Protein AF-A0A0Q9Y777-F1 (afdb_monomer_lite)

Sequence (145 aa):
MPKYWSYVAPTGMARLAVSLIPSEFLPVAEDGTYSGENLQMVKAISAWKGNNRNIVNEANEINNDLEKTTDMVIPSELPVLIFTTKEKNVNKDGKSNITFYQTQLDRISSHKLITLEGHHYLHWTRYKEMSEYVTEFIENYLKDL

pLDDT: mean 89.92, std 5.71, range [65.19, 98.19]

InterPro domains:
  IPR029058 Alpha/Beta hydrolase fold [G3DSA:3.40.50.1820] (13-141)

Secondary structure (DSSP, 8-state):
--GGGGGHHHHTHHHHHHHH-GGGTS----TTSS-HHHHHHHHHHHHHHTT-HHHHHHHHHHHHHHHHHTT----TTS-EEEEEE------TTS--HHHHHHHHHTT-SSEEEEEESS-S-HHHHSHHHHHHHHHHHHHHHHH--

Radius of gyration: 19.45 Å; chains: 1; bounding box: 41×38×49 Å

Organism: NCBI:txid217031

Foldseek 3Di:
DDQCLQVCQVVQVQLVCCVVCVVVQADDADPPPDDPVRSVVSSVCSSRVPSHNVVVVVVVCVVVVCVVCVPPADDQADAEEAEDEPDPDADPVRDDPVNVVCVRCVSHPHYDYHYDHDDRPCCRYCVVVVVVVVVVSVVVVVVVD

Structure (mmCIF, N/CA/C/O backbone):
data_AF-A0A0Q9Y777-F1
#
_entry.id   AF-A0A0Q9Y777-F1
#
loop_
_atom_site.group_PDB
_atom_site.id
_atom_site.type_symbol
_atom_site.label_atom_id
_atom_site.label_alt_id
_atom_site.label_comp_id
_atom_site.label_asym_id
_atom_site.label_entity_id
_atom_site.label_seq_id
_atom_site.pdbx_PDB_ins_code
_atom_site.Cartn_x
_atom_site.Cartn_y
_atom_site.Cartn_z
_atom_site.occupancy
_atom_site.B_iso_or_equiv
_atom_site.auth_seq_id
_atom_site.auth_comp_id
_atom_site.auth_asym_id
_atom_site.auth_atom_id
_atom_site.pdbx_PDB_model_num
ATOM 1 N N . MET A 1 1 ? 4.945 -15.435 -9.878 1.00 80.31 1 MET A N 1
ATOM 2 C CA . MET A 1 1 ? 5.802 -14.842 -10.936 1.00 80.31 1 MET A CA 1
ATOM 3 C C . MET A 1 1 ? 6.655 -15.920 -11.621 1.00 80.31 1 MET A C 1
ATOM 5 O O . MET A 1 1 ? 7.360 -16.645 -10.935 1.00 80.31 1 MET A O 1
ATOM 9 N N . PRO A 1 2 ? 6.653 -16.074 -12.957 1.00 86.12 2 PRO A N 1
ATOM 10 C CA . PRO A 1 2 ? 7.426 -17.147 -13.595 1.00 86.12 2 PRO A CA 1
ATOM 11 C C . PRO A 1 2 ? 8.920 -17.155 -13.215 1.00 86.12 2 PRO A C 1
ATOM 13 O O . PRO A 1 2 ? 9.586 -16.126 -13.294 1.00 86.12 2 PRO A O 1
ATOM 16 N N . LYS A 1 3 ? 9.475 -18.318 -12.835 1.00 83.81 3 LYS A N 1
ATOM 17 C CA . LYS A 1 3 ? 10.868 -18.435 -12.343 1.00 83.81 3 LYS A CA 1
ATOM 18 C C . LYS A 1 3 ? 11.912 -17.895 -13.327 1.00 83.81 3 LYS A C 1
ATOM 20 O O . LYS A 1 3 ? 12.956 -17.399 -12.900 1.00 83.81 3 LYS A O 1
ATOM 25 N N . TYR A 1 4 ? 11.627 -17.950 -14.631 1.00 83.31 4 TYR A N 1
ATOM 26 C CA . TYR A 1 4 ? 12.537 -17.460 -15.664 1.00 83.31 4 TYR A CA 1
ATOM 27 C C . TYR A 1 4 ? 12.787 -15.944 -15.594 1.00 83.31 4 TYR A C 1
ATOM 29 O O . TYR A 1 4 ? 13.818 -15.485 -16.082 1.00 83.31 4 TYR A O 1
ATOM 37 N N . TRP A 1 5 ? 11.911 -15.166 -14.939 1.00 84.06 5 TRP A N 1
ATOM 38 C CA . TRP A 1 5 ? 12.134 -13.733 -14.713 1.00 84.06 5 TRP A CA 1
ATOM 39 C C . TRP A 1 5 ? 13.418 -13.451 -13.931 1.00 84.06 5 TRP A C 1
ATOM 41 O O . TRP A 1 5 ? 14.046 -12.420 -14.149 1.00 84.06 5 TRP A O 1
ATOM 51 N N . SER A 1 6 ? 13.877 -14.397 -13.105 1.00 83.62 6 SER A N 1
ATOM 52 C CA . SER A 1 6 ? 15.133 -14.261 -12.355 1.00 83.62 6 SER A CA 1
ATOM 53 C C . SER A 1 6 ? 16.373 -14.164 -13.253 1.00 83.62 6 SER A C 1
ATOM 55 O O . SER A 1 6 ? 17.395 -13.615 -12.837 1.00 83.62 6 SER A O 1
ATOM 57 N N . TYR A 1 7 ? 16.280 -14.645 -14.498 1.00 82.75 7 TYR A N 1
ATOM 58 C CA . TYR A 1 7 ? 17.340 -14.544 -15.500 1.00 82.75 7 TYR A CA 1
ATOM 59 C C . TYR A 1 7 ? 17.261 -13.251 -16.321 1.00 82.75 7 TYR A C 1
ATOM 61 O O . TYR A 1 7 ? 18.212 -12.912 -17.019 1.00 82.75 7 TYR A O 1
ATOM 69 N N . VAL A 1 8 ? 16.179 -12.474 -16.215 1.00 80.94 8 VAL A N 1
ATOM 70 C CA . VAL A 1 8 ? 16.019 -11.213 -16.958 1.00 80.94 8 VAL A CA 1
ATOM 71 C C . VAL A 1 8 ? 16.946 -10.127 -16.408 1.00 80.94 8 VAL A C 1
ATOM 73 O O . VAL A 1 8 ? 17.564 -9.399 -17.186 1.00 80.94 8 VAL A O 1
ATOM 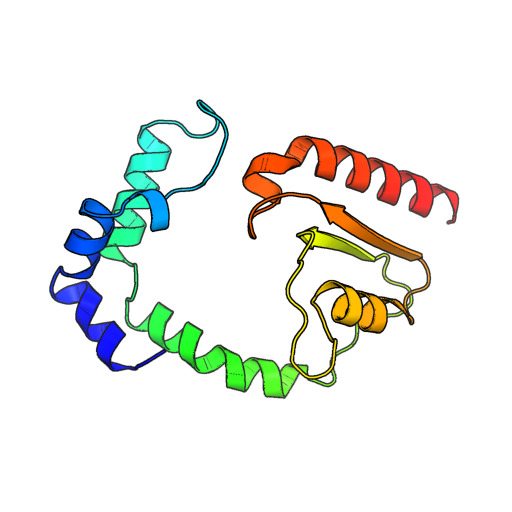76 N N . ALA A 1 9 ? 17.124 -10.053 -15.087 1.00 76.94 9 ALA A N 1
ATOM 77 C CA . ALA A 1 9 ? 18.025 -9.089 -14.453 1.00 76.94 9 ALA A CA 1
ATOM 78 C C . ALA A 1 9 ? 19.492 -9.171 -14.954 1.00 76.94 9 ALA A C 1
ATOM 80 O O . ALA A 1 9 ? 20.018 -8.147 -15.407 1.00 76.94 9 ALA A O 1
ATOM 81 N N . PRO A 1 10 ? 20.172 -10.343 -14.960 1.00 80.44 10 PRO A N 1
ATOM 82 C CA . PRO A 1 10 ? 21.561 -10.433 -15.421 1.00 80.44 10 PRO A CA 1
ATOM 83 C C . PRO A 1 10 ? 21.746 -10.150 -16.922 1.00 80.44 10 PRO A C 1
ATOM 85 O O . PRO A 1 10 ? 22.796 -9.640 -17.305 1.00 80.44 10 PRO A O 1
ATOM 88 N N . THR A 1 11 ? 20.737 -10.393 -17.768 1.00 85.81 11 THR A N 1
ATOM 89 C CA . THR A 1 11 ? 20.823 -10.121 -19.223 1.00 85.81 11 THR A CA 1
ATOM 90 C C . THR A 1 11 ? 20.818 -8.631 -19.577 1.00 85.81 11 THR A C 1
ATOM 92 O O . THR A 1 11 ? 21.139 -8.260 -20.701 1.00 85.81 11 THR A O 1
ATOM 95 N N . GLY A 1 12 ? 20.451 -7.754 -18.635 1.00 83.62 12 GLY A N 1
ATOM 96 C CA . GLY A 1 12 ? 20.317 -6.316 -18.880 1.00 83.62 12 GLY A CA 1
ATOM 97 C C . GLY A 1 12 ? 18.985 -5.887 -19.492 1.00 83.62 12 GLY A C 1
ATOM 98 O O . GLY A 1 12 ? 18.734 -4.688 -19.577 1.00 83.62 12 GLY A O 1
ATOM 99 N N . MET A 1 13 ? 18.091 -6.824 -19.814 1.00 85.88 13 MET A N 1
ATOM 100 C CA . MET A 1 13 ? 16.723 -6.519 -20.248 1.00 85.88 13 MET A CA 1
ATOM 101 C C . MET A 1 13 ? 15.944 -5.715 -19.196 1.00 85.88 13 MET A C 1
ATOM 103 O O . MET A 1 13 ? 15.192 -4.811 -19.549 1.00 85.88 13 MET A O 1
ATOM 107 N N . ALA A 1 14 ? 16.183 -5.966 -17.902 1.00 82.88 14 ALA A N 1
ATOM 108 C CA . ALA A 1 14 ? 15.621 -5.148 -16.824 1.00 82.88 14 ALA A CA 1
ATOM 109 C C . ALA A 1 14 ? 16.083 -3.678 -16.905 1.00 82.88 14 ALA A C 1
ATOM 111 O O . ALA A 1 14 ? 15.276 -2.763 -16.753 1.00 82.88 14 ALA A O 1
ATOM 112 N N . ARG A 1 15 ? 17.361 -3.436 -17.235 1.00 88.38 15 ARG A N 1
ATOM 113 C CA . ARG A 1 15 ? 17.899 -2.077 -17.431 1.00 88.38 15 ARG A CA 1
ATOM 114 C C . ARG A 1 15 ? 17.280 -1.389 -18.644 1.00 88.38 15 ARG A C 1
ATOM 116 O O . ARG A 1 15 ? 16.996 -0.192 -18.588 1.00 88.38 15 ARG A O 1
ATOM 123 N N . LEU A 1 16 ? 17.059 -2.142 -19.724 1.00 89.88 16 LEU A N 1
ATOM 124 C CA . LEU A 1 16 ? 16.396 -1.635 -20.923 1.00 89.88 16 LEU A CA 1
ATOM 125 C C . LEU A 1 16 ? 14.951 -1.226 -20.613 1.00 89.88 16 LEU A C 1
ATOM 127 O O . LEU A 1 16 ? 14.565 -0.108 -20.939 1.00 89.88 16 LEU A O 1
ATOM 131 N N . ALA A 1 17 ? 14.189 -2.075 -19.915 1.00 88.88 17 ALA A N 1
ATOM 132 C CA . ALA A 1 17 ? 12.818 -1.765 -19.512 1.00 88.88 17 ALA A CA 1
ATOM 133 C C . ALA A 1 17 ? 12.750 -0.472 -18.684 1.00 88.88 17 ALA A C 1
ATOM 135 O O . ALA A 1 17 ? 12.050 0.460 -19.061 1.00 88.88 17 ALA A O 1
ATOM 136 N N . VAL A 1 18 ? 13.562 -0.352 -17.629 1.00 89.94 18 VAL A N 1
ATOM 137 C CA . VAL A 1 18 ? 13.611 0.856 -16.783 1.00 89.94 18 VAL A CA 1
ATOM 138 C C . VAL A 1 18 ? 14.016 2.117 -17.563 1.00 89.94 18 VAL A C 1
ATOM 140 O O . VAL A 1 18 ? 13.644 3.232 -17.196 1.00 89.94 18 VAL A O 1
ATOM 143 N N . SER A 1 19 ? 14.775 1.971 -18.650 1.00 87.75 19 SER A N 1
ATOM 144 C CA . SER A 1 19 ? 15.149 3.101 -19.507 1.00 87.75 19 SER A CA 1
ATOM 145 C C . SER A 1 19 ? 14.027 3.527 -20.453 1.00 87.75 19 SER A C 1
ATOM 147 O O . SER A 1 19 ? 13.893 4.722 -20.703 1.00 87.75 19 SER A O 1
ATOM 149 N N . LEU A 1 20 ? 13.237 2.575 -20.960 1.00 92.06 20 LEU A N 1
ATOM 150 C CA . LEU A 1 20 ? 12.150 2.823 -21.914 1.00 92.06 20 LEU A CA 1
ATOM 151 C C . LEU A 1 20 ? 10.860 3.296 -21.235 1.00 92.06 20 LEU A C 1
ATOM 153 O O . LEU A 1 20 ? 10.155 4.131 -21.790 1.00 92.06 20 LEU A O 1
ATOM 157 N N . ILE A 1 21 ? 10.562 2.772 -20.045 1.00 91.50 21 ILE A N 1
ATOM 158 C CA . ILE A 1 21 ? 9.326 3.047 -19.298 1.00 91.50 21 ILE A CA 1
ATOM 159 C C . ILE A 1 21 ? 9.633 3.460 -17.846 1.00 91.50 21 ILE A C 1
ATOM 161 O O . ILE A 1 21 ? 9.184 2.810 -16.905 1.00 91.50 21 ILE A O 1
ATOM 165 N N . PRO A 1 22 ? 10.421 4.531 -17.619 1.00 86.19 22 PRO A N 1
ATOM 166 C CA . PRO A 1 22 ? 10.849 4.923 -16.275 1.00 86.19 22 PRO A CA 1
ATOM 167 C C . PRO A 1 22 ? 9.680 5.274 -15.343 1.00 86.19 22 PRO A C 1
ATOM 169 O O . PRO A 1 22 ? 9.797 5.073 -14.138 1.00 86.19 22 PRO A O 1
ATOM 172 N N . SER A 1 23 ? 8.551 5.746 -15.879 1.00 86.38 23 SER A N 1
ATOM 173 C CA . SER A 1 23 ? 7.344 6.071 -15.105 1.00 86.38 23 SER A CA 1
ATOM 174 C C . SER A 1 23 ? 6.750 4.874 -14.359 1.00 86.38 23 SER A C 1
ATOM 176 O O . SER A 1 23 ? 6.131 5.073 -13.325 1.00 86.38 23 SER A O 1
ATOM 178 N N . GLU A 1 24 ? 6.975 3.645 -14.835 1.00 86.50 24 GLU A N 1
ATOM 179 C CA . GLU A 1 24 ? 6.492 2.417 -14.179 1.00 86.50 24 GLU A CA 1
ATOM 180 C C . GLU A 1 24 ? 7.335 2.019 -12.955 1.00 86.50 24 GLU A C 1
ATOM 182 O O . GLU A 1 24 ? 6.954 1.139 -12.187 1.00 86.50 24 GLU A O 1
ATOM 187 N N . PHE A 1 25 ? 8.505 2.638 -12.777 1.00 87.06 25 PHE A N 1
ATOM 188 C CA . PHE A 1 25 ? 9.457 2.305 -11.711 1.00 87.06 25 PHE A CA 1
ATOM 189 C C . PHE A 1 25 ? 9.733 3.464 -10.757 1.00 87.06 25 PHE A C 1
ATOM 191 O O . PHE A 1 25 ? 10.293 3.248 -9.682 1.00 87.06 25 PHE A O 1
ATOM 198 N N . LEU A 1 26 ? 9.418 4.691 -11.169 1.00 89.75 26 LEU A N 1
ATOM 199 C CA . LEU A 1 26 ? 9.634 5.894 -10.380 1.00 89.75 26 LEU A CA 1
ATOM 200 C C . LEU A 1 26 ? 8.393 6.225 -9.544 1.00 89.75 26 LEU A C 1
ATOM 202 O O . LEU A 1 26 ? 7.273 5.914 -9.951 1.00 89.75 26 LEU A O 1
ATOM 206 N N . PRO A 1 27 ? 8.573 6.869 -8.379 1.00 87.50 27 PRO A N 1
ATOM 207 C CA . PRO A 1 27 ? 7.447 7.288 -7.566 1.00 87.50 27 PRO A CA 1
ATOM 208 C C . PRO A 1 27 ? 6.593 8.337 -8.288 1.00 87.50 27 PRO A C 1
ATOM 210 O O . PRO A 1 27 ? 7.113 9.256 -8.919 1.00 87.50 27 PRO A O 1
ATOM 213 N N . VAL A 1 28 ? 5.273 8.215 -8.153 1.00 85.81 28 VAL A N 1
ATOM 214 C CA . VAL A 1 28 ? 4.288 9.196 -8.629 1.00 85.81 28 VAL A CA 1
ATOM 215 C C . VAL A 1 28 ? 4.030 10.194 -7.506 1.00 85.81 28 VAL A C 1
ATOM 217 O O . VAL A 1 28 ? 3.243 9.914 -6.606 1.00 85.81 28 VAL A O 1
ATOM 220 N N . ALA A 1 29 ? 4.700 11.342 -7.545 1.00 83.38 29 ALA A N 1
ATOM 221 C CA . ALA A 1 29 ? 4.580 12.390 -6.534 1.00 83.38 29 ALA A CA 1
ATOM 222 C C . ALA A 1 29 ? 4.595 13.786 -7.172 1.00 83.38 29 ALA A C 1
ATOM 224 O O . ALA A 1 29 ? 4.945 13.930 -8.343 1.00 83.38 29 ALA A O 1
ATOM 225 N N . GLU A 1 30 ? 4.210 14.803 -6.398 1.00 82.31 30 GLU A N 1
ATOM 226 C CA . GLU A 1 30 ? 4.286 16.206 -6.821 1.00 82.31 30 GLU A CA 1
ATOM 227 C C . GLU A 1 30 ? 5.734 16.606 -7.145 1.00 82.31 30 GLU A C 1
ATOM 229 O O . GLU A 1 30 ? 6.686 16.126 -6.512 1.00 82.31 30 GLU A O 1
ATOM 234 N N . ASP A 1 31 ? 5.901 17.519 -8.102 1.00 83.25 31 ASP A N 1
ATOM 235 C CA . ASP A 1 31 ? 7.212 18.044 -8.481 1.00 83.25 31 ASP A CA 1
ATOM 236 C C . ASP A 1 31 ? 7.956 18.612 -7.265 1.00 83.25 31 ASP A C 1
ATOM 238 O O . ASP A 1 31 ? 7.409 19.357 -6.453 1.00 83.25 31 ASP A O 1
ATOM 242 N N . GLY A 1 32 ? 9.231 18.243 -7.134 1.00 85.00 32 GLY A N 1
ATOM 243 C CA . GLY A 1 32 ? 10.073 18.649 -6.007 1.00 85.00 32 GLY A CA 1
ATOM 244 C C . GLY A 1 32 ? 9.952 17.776 -4.752 1.00 85.00 32 GLY A C 1
ATOM 245 O O . GLY A 1 32 ? 10.758 17.953 -3.843 1.00 85.00 32 GLY A O 1
ATOM 246 N N . THR A 1 33 ? 9.038 16.795 -4.706 1.00 86.56 33 THR A N 1
ATOM 247 C CA . THR A 1 33 ? 8.953 15.832 -3.583 1.00 86.56 33 THR A CA 1
ATOM 248 C C . THR A 1 33 ? 10.228 14.993 -3.455 1.00 86.56 33 THR A C 1
ATOM 250 O O . THR A 1 33 ? 10.714 14.737 -2.354 1.00 86.56 33 THR A O 1
ATOM 253 N N . TYR A 1 34 ? 10.798 14.581 -4.589 1.00 88.81 34 TYR A N 1
ATOM 254 C CA . TYR A 1 34 ? 12.061 13.851 -4.656 1.00 88.81 34 TYR A CA 1
ATOM 255 C C . TYR A 1 34 ? 13.113 14.684 -5.385 1.00 88.81 34 TYR A C 1
ATOM 257 O O . TYR A 1 34 ? 12.832 15.287 -6.422 1.00 88.81 34 TYR A O 1
ATOM 265 N N . SER A 1 35 ? 14.346 14.681 -4.874 1.00 92.94 35 SER A N 1
ATOM 266 C CA . SER A 1 35 ? 15.478 15.270 -5.590 1.00 92.94 35 SER A CA 1
ATOM 267 C C . SER A 1 35 ? 15.776 14.485 -6.874 1.00 92.94 35 SER A C 1
ATOM 269 O O . SER A 1 35 ? 15.465 13.295 -6.989 1.00 92.94 35 SER A O 1
ATOM 271 N N . GLY A 1 36 ? 16.447 15.124 -7.837 1.00 92.75 36 GLY A N 1
ATOM 272 C CA . GLY A 1 36 ? 16.922 14.428 -9.038 1.00 92.75 36 GLY A CA 1
ATOM 273 C C . GLY A 1 36 ? 17.852 13.253 -8.710 1.00 92.75 36 GLY A C 1
ATOM 274 O O . GLY A 1 36 ? 17.799 12.221 -9.374 1.00 92.75 36 GLY A O 1
ATOM 275 N N . GLU A 1 37 ? 18.649 13.373 -7.646 1.00 95.00 37 GLU A N 1
ATOM 276 C CA . GLU A 1 37 ? 19.501 12.293 -7.142 1.00 95.00 37 GLU A CA 1
ATOM 277 C C . GLU A 1 37 ? 18.678 11.103 -6.629 1.00 95.00 37 GLU A C 1
ATOM 279 O O . GLU A 1 37 ? 18.958 9.965 -7.006 1.00 95.00 37 GLU A O 1
ATOM 284 N N . ASN A 1 38 ? 17.610 11.350 -5.859 1.00 94.50 38 ASN A N 1
ATOM 285 C CA . ASN A 1 38 ? 16.713 10.297 -5.376 1.00 94.50 38 ASN A CA 1
ATOM 286 C C . ASN A 1 38 ? 16.090 9.527 -6.547 1.00 94.50 38 ASN A C 1
ATOM 288 O O . ASN A 1 38 ? 16.082 8.297 -6.554 1.00 94.50 38 ASN A O 1
ATOM 292 N N . LEU A 1 39 ? 15.606 10.245 -7.563 1.00 93.06 39 LEU A N 1
ATOM 293 C CA . LEU A 1 39 ? 14.993 9.635 -8.743 1.00 93.06 39 LEU A CA 1
ATOM 294 C C . LEU A 1 39 ? 16.001 8.799 -9.544 1.00 93.06 39 LEU A C 1
ATOM 296 O O . LEU A 1 39 ? 15.685 7.684 -9.964 1.00 93.06 39 LEU A O 1
ATOM 300 N N . GLN A 1 40 ? 17.231 9.290 -9.712 1.00 92.88 40 GLN A N 1
ATOM 301 C CA . GLN A 1 40 ? 18.296 8.524 -10.365 1.00 92.88 40 GLN A CA 1
ATOM 302 C C . GLN A 1 40 ? 18.681 7.276 -9.565 1.00 92.88 40 GLN A C 1
ATOM 304 O O . GLN A 1 40 ? 18.892 6.213 -10.152 1.00 92.88 40 GLN A O 1
ATOM 309 N N . MET A 1 41 ? 18.716 7.372 -8.234 1.00 94.75 41 MET A N 1
ATOM 310 C CA . MET A 1 41 ? 18.989 6.236 -7.357 1.00 94.75 41 MET A CA 1
ATOM 311 C C . MET A 1 41 ? 17.910 5.156 -7.485 1.00 94.75 41 MET A C 1
ATOM 313 O O . MET A 1 41 ? 18.237 3.989 -7.708 1.00 94.75 41 MET A O 1
ATOM 317 N N . VAL A 1 42 ? 16.627 5.529 -7.424 1.00 93.00 42 VAL A N 1
ATOM 318 C CA . VAL A 1 42 ? 15.508 4.589 -7.618 1.00 93.00 42 VAL A CA 1
ATOM 319 C C . VAL A 1 42 ? 15.609 3.920 -8.985 1.00 93.00 42 VAL A C 1
ATOM 321 O O . VAL A 1 42 ? 15.530 2.695 -9.081 1.00 93.00 42 VAL A O 1
ATOM 324 N N . LYS A 1 43 ? 15.875 4.696 -10.042 1.00 92.38 43 LYS A N 1
ATOM 325 C CA . LYS A 1 43 ? 16.069 4.160 -11.392 1.00 92.38 43 LYS A CA 1
ATOM 326 C C . LYS A 1 43 ? 17.203 3.132 -11.437 1.00 92.38 43 LYS A C 1
ATOM 328 O O . LYS A 1 43 ? 17.027 2.052 -11.998 1.00 92.38 43 LYS A O 1
ATOM 333 N N . ALA A 1 44 ? 18.351 3.435 -10.833 1.00 91.81 44 ALA A N 1
ATOM 334 C CA . ALA A 1 44 ? 19.502 2.537 -10.803 1.00 91.81 44 ALA A CA 1
ATOM 335 C C . ALA A 1 44 ? 19.212 1.243 -10.024 1.00 91.81 44 ALA A C 1
ATOM 337 O O . ALA A 1 44 ? 19.530 0.151 -10.504 1.00 91.81 44 ALA A O 1
ATOM 338 N N . ILE A 1 45 ? 18.564 1.345 -8.860 1.00 91.94 45 ILE A N 1
ATOM 339 C CA . ILE A 1 45 ? 18.174 0.189 -8.043 1.00 91.94 45 ILE A CA 1
ATOM 340 C C . ILE A 1 45 ? 17.180 -0.687 -8.807 1.00 91.94 45 ILE A C 1
ATOM 342 O O . ILE A 1 45 ? 17.413 -1.890 -8.930 1.00 91.94 45 ILE A O 1
ATOM 346 N N . SER A 1 46 ? 16.128 -0.104 -9.382 1.00 90.44 46 SER A N 1
ATOM 347 C CA . SER A 1 46 ? 15.140 -0.826 -10.188 1.00 90.44 46 SER A CA 1
ATOM 348 C C . SER A 1 46 ? 15.786 -1.516 -11.389 1.00 90.44 46 SER A C 1
ATOM 350 O O . SER A 1 46 ? 15.518 -2.684 -11.655 1.00 90.44 46 SER A O 1
ATOM 352 N N . ALA A 1 47 ? 16.712 -0.843 -12.075 1.00 89.44 47 ALA A N 1
ATOM 353 C CA . ALA A 1 47 ? 17.411 -1.389 -13.235 1.00 89.44 47 ALA A CA 1
ATOM 354 C C . ALA A 1 47 ? 18.366 -2.542 -12.873 1.00 89.44 47 ALA A C 1
ATOM 356 O O . ALA A 1 47 ? 18.526 -3.487 -13.649 1.00 89.44 47 ALA A O 1
ATOM 357 N N . TRP A 1 48 ? 19.021 -2.469 -11.712 1.00 87.88 48 TRP A N 1
ATOM 358 C CA . TRP A 1 48 ? 20.008 -3.462 -11.285 1.00 87.88 48 TRP A CA 1
ATOM 359 C C . TRP A 1 48 ? 19.369 -4.646 -10.563 1.00 87.88 48 TRP A C 1
ATOM 361 O O . TRP A 1 48 ? 19.718 -5.804 -10.801 1.00 87.88 48 TRP A O 1
ATOM 371 N N . LYS A 1 49 ? 18.493 -4.350 -9.605 1.00 87.38 49 LYS A N 1
ATOM 372 C CA . LYS A 1 49 ? 17.954 -5.307 -8.636 1.00 87.38 49 LYS A CA 1
ATOM 373 C C . LYS A 1 49 ? 16.521 -5.712 -8.954 1.00 87.38 49 LYS A C 1
ATOM 375 O O . LYS A 1 49 ? 16.087 -6.733 -8.418 1.00 87.38 49 LYS A O 1
ATOM 380 N N . GLY A 1 50 ? 15.823 -4.984 -9.824 1.00 80.44 50 GLY A N 1
ATOM 381 C CA . GLY A 1 50 ? 14.499 -5.369 -10.298 1.00 80.44 50 GLY A CA 1
ATOM 382 C C . GLY A 1 50 ? 14.536 -6.754 -10.937 1.00 80.44 50 GLY A C 1
ATOM 383 O O . GLY A 1 50 ? 15.387 -7.041 -11.777 1.00 80.44 50 GLY A O 1
ATOM 384 N N . ASN A 1 51 ? 13.624 -7.629 -10.509 1.00 83.50 51 ASN A N 1
ATOM 385 C CA . ASN A 1 51 ? 13.516 -9.020 -10.966 1.00 83.50 51 ASN A CA 1
ATOM 386 C C . ASN A 1 51 ? 14.756 -9.894 -10.705 1.00 83.50 51 ASN A C 1
ATOM 388 O O . ASN A 1 51 ? 14.987 -10.878 -11.408 1.00 83.50 51 ASN A O 1
ATOM 392 N N . ASN A 1 52 ? 15.573 -9.572 -9.697 1.00 88.75 52 ASN A N 1
ATOM 393 C CA . ASN A 1 52 ? 16.611 -10.505 -9.261 1.00 88.75 52 ASN A CA 1
ATOM 394 C C . ASN A 1 52 ? 15.990 -11.786 -8.659 1.00 88.75 52 ASN A C 1
ATOM 396 O O . ASN A 1 52 ? 14.814 -11.815 -8.296 1.00 88.75 52 ASN A O 1
ATOM 400 N N . ARG A 1 53 ? 16.793 -12.849 -8.515 1.00 90.50 53 ARG A N 1
ATOM 401 C CA . ARG A 1 53 ? 16.316 -14.152 -8.021 1.00 90.50 53 ARG A CA 1
ATOM 402 C C . ARG A 1 53 ? 15.592 -14.077 -6.674 1.00 90.50 53 ARG A C 1
ATOM 404 O O . ARG A 1 53 ? 14.602 -14.774 -6.506 1.00 90.50 53 ARG A O 1
ATOM 411 N N . ASN A 1 54 ? 16.054 -13.246 -5.744 1.00 91.75 54 ASN A N 1
ATOM 412 C CA . ASN A 1 54 ? 15.426 -13.129 -4.430 1.00 91.75 54 ASN A CA 1
ATOM 413 C C . ASN A 1 54 ? 14.044 -12.472 -4.541 1.00 91.75 54 ASN A C 1
ATOM 415 O O . ASN A 1 54 ? 13.096 -13.016 -3.995 1.00 91.75 54 ASN A O 1
ATOM 419 N N . ILE A 1 55 ? 13.909 -11.400 -5.330 1.00 90.94 55 ILE A N 1
ATOM 420 C CA . ILE A 1 55 ? 12.616 -10.735 -5.585 1.00 90.94 55 ILE A CA 1
ATOM 421 C C . ILE A 1 55 ? 11.629 -11.684 -6.276 1.00 90.94 55 ILE A C 1
ATOM 423 O O . ILE A 1 55 ? 10.460 -11.758 -5.915 1.00 90.94 55 ILE A O 1
ATOM 427 N N . VAL A 1 56 ? 12.097 -12.449 -7.266 1.00 91.31 56 VAL A N 1
ATOM 428 C CA . VAL A 1 56 ? 11.255 -13.432 -7.967 1.00 91.31 56 VAL A CA 1
ATOM 429 C C . VAL A 1 56 ? 10.828 -14.562 -7.032 1.00 91.31 56 VAL A C 1
ATOM 431 O O . VAL A 1 56 ? 9.702 -15.043 -7.138 1.00 91.31 56 VAL A O 1
ATOM 434 N N . ASN A 1 57 ? 11.711 -15.004 -6.134 1.00 93.88 57 ASN A N 1
ATOM 435 C CA . ASN A 1 57 ? 11.378 -16.009 -5.130 1.00 93.88 57 ASN A CA 1
ATOM 436 C C . ASN A 1 57 ? 10.345 -15.469 -4.134 1.00 93.88 57 ASN A C 1
ATOM 438 O O . ASN A 1 57 ? 9.331 -16.120 -3.936 1.00 93.88 57 ASN A O 1
ATOM 442 N N . GLU A 1 58 ? 10.542 -14.266 -3.594 1.00 92.94 58 GLU A N 1
ATOM 443 C CA . GLU A 1 58 ? 9.590 -13.599 -2.695 1.00 92.94 58 GLU A CA 1
ATOM 444 C C . GLU A 1 58 ? 8.204 -13.459 -3.342 1.00 92.94 58 GLU A C 1
ATOM 446 O O . GLU A 1 58 ? 7.204 -13.904 -2.788 1.00 92.94 58 GLU A O 1
ATOM 451 N N . ALA A 1 59 ? 8.142 -12.979 -4.588 1.00 92.56 59 ALA A N 1
ATOM 452 C CA . ALA A 1 59 ? 6.888 -12.885 -5.337 1.00 92.56 59 ALA A CA 1
ATOM 453 C C . ALA A 1 59 ? 6.224 -14.250 -5.614 1.00 92.56 59 ALA A C 1
ATOM 455 O O . ALA A 1 59 ? 5.042 -14.305 -5.957 1.00 92.56 59 ALA A O 1
ATOM 456 N N . ASN A 1 60 ? 6.974 -15.352 -5.540 1.00 94.00 60 ASN A N 1
ATOM 457 C CA . ASN A 1 60 ? 6.441 -16.709 -5.661 1.00 94.00 60 ASN A CA 1
ATOM 458 C C . ASN A 1 60 ? 5.986 -17.305 -4.328 1.00 94.00 60 ASN A C 1
ATOM 460 O O . ASN A 1 60 ? 5.153 -18.207 -4.352 1.00 94.00 60 ASN A O 1
ATOM 464 N N . GLU A 1 61 ? 6.480 -16.794 -3.202 1.00 95.44 61 GLU A N 1
ATOM 465 C CA . GLU A 1 61 ? 6.069 -17.228 -1.864 1.00 95.44 61 GLU A CA 1
ATOM 466 C C . GLU A 1 61 ? 4.768 -16.567 -1.392 1.00 95.44 61 GLU A C 1
ATOM 468 O O . GLU A 1 61 ? 4.130 -17.100 -0.492 1.00 95.44 61 GLU A O 1
ATOM 473 N N . ILE A 1 62 ? 4.299 -15.492 -2.044 1.00 94.12 62 ILE A N 1
ATOM 474 C CA . ILE A 1 62 ? 3.059 -14.781 -1.666 1.00 94.12 62 ILE A CA 1
ATOM 475 C C . ILE A 1 62 ? 1.888 -15.742 -1.413 1.00 94.12 62 ILE A C 1
ATOM 477 O O . ILE A 1 62 ? 1.235 -15.643 -0.383 1.00 94.12 62 ILE A O 1
ATOM 481 N N . ASN A 1 63 ? 1.627 -16.701 -2.306 1.00 91.25 63 ASN A N 1
ATOM 482 C CA . ASN A 1 63 ? 0.503 -17.630 -2.124 1.00 91.25 63 ASN A CA 1
ATOM 483 C C . ASN A 1 63 ? 0.687 -18.555 -0.910 1.00 91.25 63 ASN A C 1
ATOM 485 O O . ASN A 1 63 ? -0.275 -18.824 -0.200 1.00 91.25 63 ASN A O 1
ATOM 489 N N . ASN A 1 64 ? 1.915 -19.021 -0.674 1.00 95.38 64 ASN A N 1
ATOM 490 C CA . ASN A 1 64 ? 2.257 -19.870 0.466 1.00 95.38 64 ASN A CA 1
ATOM 491 C C . ASN A 1 64 ? 2.114 -19.098 1.788 1.00 95.38 64 ASN A C 1
ATOM 493 O O . ASN A 1 64 ? 1.623 -19.629 2.779 1.00 95.38 64 ASN A O 1
ATOM 497 N N . ASP A 1 65 ? 2.510 -17.826 1.810 1.00 93.75 65 ASP A N 1
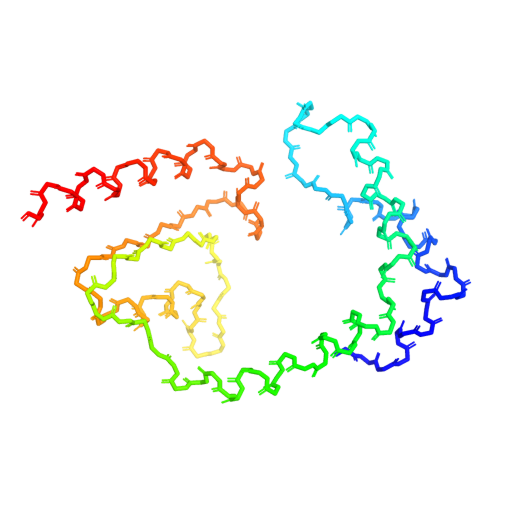ATOM 498 C CA . ASP A 1 65 ? 2.379 -16.979 2.996 1.00 93.75 65 ASP A CA 1
ATOM 499 C C . ASP A 1 65 ? 0.931 -16.531 3.238 1.00 93.75 65 ASP A C 1
ATOM 501 O O . ASP A 1 65 ? 0.495 -16.448 4.387 1.00 93.75 65 ASP A O 1
ATOM 505 N N . LEU A 1 66 ? 0.140 -16.335 2.179 1.00 92.12 66 LEU A N 1
ATOM 506 C CA . LEU A 1 66 ? -1.302 -16.104 2.294 1.00 92.12 66 LEU A CA 1
ATOM 507 C C . LEU A 1 66 ? -2.026 -17.317 2.892 1.00 92.12 66 LEU A C 1
ATOM 509 O O . LEU A 1 66 ? -2.868 -17.150 3.770 1.00 92.12 66 LEU A O 1
ATOM 513 N N . GLU A 1 67 ? -1.675 -18.539 2.483 1.00 94.88 67 GLU A N 1
ATOM 514 C CA . GLU A 1 67 ? -2.265 -19.763 3.046 1.00 94.88 67 GLU A CA 1
ATOM 515 C C . GLU A 1 67 ? -2.022 -19.853 4.561 1.00 94.88 67 GLU A C 1
ATOM 517 O O . GLU A 1 67 ? -2.947 -20.102 5.331 1.00 94.88 67 GLU A O 1
ATOM 522 N N . LYS A 1 68 ? -0.805 -19.532 5.016 1.00 95.00 68 LYS A N 1
ATOM 523 C CA . LYS A 1 68 ? -0.451 -19.529 6.448 1.00 95.00 68 LYS A CA 1
ATOM 524 C C . LYS A 1 68 ? -1.123 -18.417 7.255 1.00 95.00 68 LYS A C 1
ATOM 526 O O . LYS A 1 68 ? -1.161 -18.504 8.480 1.00 95.00 68 LYS A O 1
ATOM 531 N N . THR A 1 69 ? -1.595 -17.358 6.600 1.00 92.25 69 THR A N 1
ATOM 532 C CA . THR A 1 69 ? -2.186 -16.182 7.260 1.00 92.25 69 THR A CA 1
ATOM 533 C C . THR A 1 69 ? -3.695 -16.061 7.045 1.00 92.25 69 THR A C 1
ATOM 535 O O . THR A 1 69 ? -4.301 -15.120 7.546 1.00 92.25 69 THR A O 1
ATOM 538 N N . THR A 1 70 ? -4.327 -17.030 6.370 1.00 89.75 70 THR A N 1
ATOM 539 C CA . THR A 1 70 ? -5.757 -16.980 6.008 1.00 89.75 70 THR A CA 1
ATOM 540 C C . THR A 1 70 ? -6.682 -16.862 7.225 1.00 89.75 70 THR A C 1
ATOM 542 O O . THR A 1 70 ? -7.683 -16.152 7.158 1.00 89.75 70 THR A O 1
ATOM 545 N N . ASP A 1 71 ? -6.327 -17.498 8.345 1.00 90.56 71 ASP A N 1
ATOM 546 C CA . ASP A 1 71 ? -7.121 -17.476 9.582 1.00 90.56 71 ASP A CA 1
ATOM 547 C C . ASP A 1 71 ? -6.646 -16.420 10.598 1.00 90.56 71 ASP A C 1
ATOM 549 O O . ASP A 1 71 ? -7.169 -16.344 11.714 1.00 90.56 71 ASP A O 1
ATOM 553 N N . MET A 1 72 ? -5.640 -15.606 10.253 1.00 91.69 72 MET A N 1
ATOM 554 C CA . MET A 1 72 ? -5.180 -14.535 11.136 1.00 91.69 72 MET A CA 1
ATOM 555 C C . MET A 1 72 ? -6.216 -13.415 11.209 1.00 91.69 72 MET A C 1
ATOM 557 O O . MET A 1 72 ? -6.805 -13.012 10.209 1.00 91.69 72 MET A O 1
ATOM 561 N N . VAL A 1 73 ? -6.402 -12.879 12.413 1.00 91.00 73 VAL A N 1
ATOM 562 C CA . VAL A 1 73 ? -7.341 -11.788 12.680 1.00 91.00 73 VAL A CA 1
ATOM 563 C C . VAL A 1 73 ? -6.642 -10.660 13.420 1.00 91.00 73 VAL A C 1
ATOM 565 O O . VAL A 1 73 ? -5.718 -10.889 14.204 1.00 91.00 73 VAL A O 1
ATOM 568 N N . ILE A 1 74 ? -7.105 -9.434 13.190 1.00 92.44 74 ILE A N 1
ATOM 569 C CA . ILE A 1 74 ? -6.675 -8.286 13.984 1.00 92.44 74 ILE A CA 1
ATOM 570 C C . ILE A 1 74 ? -7.361 -8.378 15.363 1.00 92.44 74 ILE A C 1
ATOM 572 O O . ILE A 1 74 ? -8.568 -8.631 15.411 1.00 92.44 74 ILE A O 1
ATOM 576 N N . PRO A 1 75 ? -6.634 -8.209 16.485 1.00 94.12 75 PRO A N 1
ATOM 577 C CA . PRO A 1 75 ? -7.242 -8.193 17.815 1.00 94.12 75 PRO A CA 1
ATOM 578 C C . PRO A 1 75 ? -8.335 -7.123 17.937 1.00 94.12 75 PRO A C 1
ATOM 580 O O . PRO A 1 75 ? -8.127 -5.994 17.503 1.00 94.12 75 PRO A O 1
ATOM 583 N N . SER A 1 76 ? -9.466 -7.454 18.572 1.00 94.62 76 SER A N 1
ATOM 584 C CA . SER A 1 76 ? -10.647 -6.573 18.655 1.00 94.62 76 SER A CA 1
ATOM 585 C C . SER A 1 76 ? -10.386 -5.233 19.342 1.00 94.62 76 SER A C 1
ATOM 587 O O . SER A 1 76 ? -11.025 -4.245 18.996 1.00 94.62 7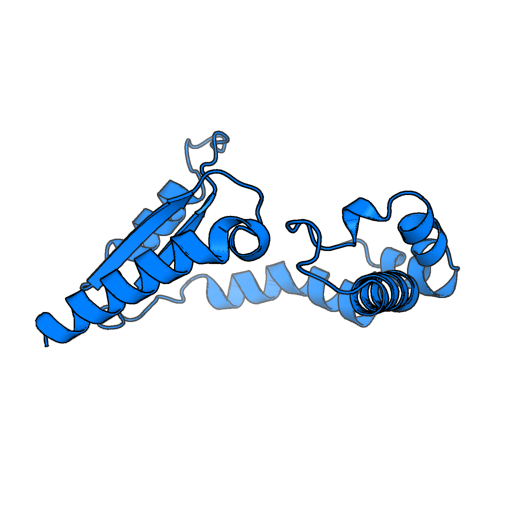6 SER A O 1
ATOM 589 N N . GLU A 1 77 ? -9.449 -5.212 20.292 1.00 93.00 77 GLU A N 1
ATOM 590 C CA . GLU A 1 77 ? -9.080 -4.026 21.075 1.00 93.00 77 GLU A CA 1
ATOM 591 C C . GLU A 1 77 ? -8.016 -3.152 20.400 1.00 93.00 77 GLU A C 1
ATOM 593 O O . GLU A 1 77 ? -7.681 -2.089 20.914 1.00 93.00 77 GLU A O 1
ATOM 598 N N . LEU A 1 78 ? -7.433 -3.594 19.278 1.00 93.94 78 LEU A N 1
ATOM 599 C CA . LEU A 1 78 ? -6.454 -2.786 18.560 1.00 93.94 78 LEU A CA 1
ATOM 600 C C . LEU A 1 78 ? -7.197 -1.741 17.716 1.00 93.94 78 LEU A C 1
ATOM 602 O O . LEU A 1 78 ? -7.985 -2.134 16.858 1.00 93.94 78 LEU A O 1
ATOM 606 N N . PRO A 1 79 ? -6.926 -0.434 17.871 1.00 95.19 79 PRO A N 1
ATOM 607 C CA . PRO A 1 79 ? -7.524 0.575 17.008 1.00 95.19 79 PRO A CA 1
ATOM 608 C C . PRO A 1 79 ? -6.989 0.451 15.583 1.00 95.19 79 PRO A C 1
ATOM 610 O O . PRO A 1 79 ? -5.773 0.412 15.378 1.00 95.19 79 PRO A O 1
ATOM 613 N N . VAL A 1 80 ? -7.878 0.418 14.588 1.00 97.25 80 VAL A N 1
ATOM 614 C CA . VAL A 1 80 ? -7.490 0.221 13.182 1.00 97.25 80 VAL A CA 1
ATOM 615 C C . VAL A 1 80 ? -7.997 1.346 12.284 1.00 97.25 80 VAL A C 1
ATOM 617 O O . VAL A 1 80 ? -9.197 1.537 12.103 1.00 97.25 80 VAL A O 1
ATOM 620 N N . LEU A 1 81 ? -7.067 2.029 11.621 1.00 97.50 81 LEU A N 1
ATOM 621 C CA . LEU A 1 81 ? -7.349 2.967 10.537 1.00 97.50 81 LEU A CA 1
ATOM 622 C C . LEU A 1 81 ? -6.858 2.373 9.213 1.00 97.50 81 LEU A C 1
ATOM 624 O O . LEU A 1 81 ? -5.664 2.126 9.047 1.00 97.50 81 LEU A O 1
ATOM 628 N N . ILE A 1 82 ? -7.770 2.160 8.263 1.00 97.00 82 ILE A N 1
ATOM 629 C CA . ILE A 1 82 ? -7.446 1.672 6.914 1.00 97.00 82 ILE A CA 1
ATOM 630 C C . ILE A 1 82 ? -7.707 2.781 5.899 1.00 97.00 82 ILE A C 1
ATOM 632 O O . ILE A 1 82 ? -8.786 3.372 5.875 1.00 97.00 82 ILE A O 1
ATOM 636 N N . PHE A 1 83 ? -6.741 3.007 5.009 1.00 96.94 83 PHE A N 1
ATOM 637 C CA . PHE A 1 83 ? -6.917 3.814 3.806 1.00 96.94 83 PHE A CA 1
ATOM 638 C C . PHE A 1 83 ? -6.981 2.904 2.586 1.00 96.94 83 PHE A C 1
ATOM 640 O O . PHE A 1 83 ? -6.139 2.024 2.416 1.00 96.94 83 PHE A O 1
ATOM 647 N N . THR A 1 84 ? -7.948 3.136 1.708 1.00 94.50 84 THR A N 1
ATOM 648 C CA . THR A 1 84 ? -8.047 2.417 0.438 1.00 94.50 84 THR A CA 1
ATOM 649 C C . THR A 1 84 ? -8.422 3.359 -0.695 1.00 94.50 84 THR A C 1
ATOM 651 O O . THR A 1 84 ? -9.005 4.425 -0.481 1.00 94.50 84 THR A O 1
ATOM 654 N N . THR A 1 85 ? -8.041 3.000 -1.917 1.00 91.94 85 THR A N 1
ATOM 655 C CA . THR A 1 85 ? -8.447 3.749 -3.100 1.00 91.94 85 THR A CA 1
ATOM 656 C C . THR A 1 85 ? -9.941 3.575 -3.320 1.00 91.94 85 THR A C 1
ATOM 658 O O . THR A 1 85 ? -10.541 2.544 -3.007 1.00 91.94 85 THR A O 1
ATOM 661 N N . LYS A 1 86 ? -10.569 4.587 -3.906 1.00 84.94 86 LYS A N 1
ATOM 662 C CA . LYS A 1 86 ? -11.943 4.461 -4.366 1.00 84.94 86 LYS A CA 1
ATOM 663 C C . LYS A 1 86 ? -11.979 3.576 -5.612 1.00 84.94 86 LYS A C 1
ATOM 665 O O . LYS A 1 86 ? -11.818 4.034 -6.741 1.00 84.94 86 LYS A O 1
ATOM 670 N N . GLU A 1 87 ? -12.141 2.276 -5.414 1.00 74.25 87 GLU A N 1
ATOM 671 C CA . GLU A 1 87 ? -12.225 1.332 -6.522 1.00 74.25 87 GLU A CA 1
ATOM 672 C C . GLU A 1 87 ? -13.633 1.285 -7.116 1.00 74.25 87 GLU A C 1
ATOM 674 O O . GLU A 1 87 ? -14.634 1.215 -6.405 1.00 74.25 87 GLU A O 1
ATOM 679 N N . LYS A 1 88 ? -13.706 1.282 -8.450 1.00 65.19 88 LYS A N 1
ATOM 680 C CA . LYS A 1 88 ? -14.948 1.033 -9.203 1.00 65.19 88 LYS A CA 1
ATOM 681 C C . LYS A 1 88 ? -15.111 -0.433 -9.608 1.00 65.19 88 LYS A C 1
ATOM 683 O O . LYS A 1 88 ? -16.157 -0.812 -10.125 1.00 65.19 88 LYS A O 1
ATOM 688 N N . ASN A 1 89 ? -14.070 -1.239 -9.410 1.00 69.94 89 ASN A N 1
ATOM 689 C CA . ASN A 1 89 ? -14.024 -2.613 -9.878 1.00 69.94 89 ASN A CA 1
ATOM 690 C C . ASN A 1 89 ? -14.477 -3.542 -8.754 1.00 69.94 89 ASN A C 1
ATOM 692 O O . ASN A 1 89 ? -13.815 -3.670 -7.729 1.00 69.94 89 ASN A O 1
ATOM 696 N N . VAL A 1 90 ? -15.614 -4.192 -8.967 1.00 80.81 90 VAL A N 1
ATOM 697 C CA . VAL A 1 90 ? -16.068 -5.324 -8.160 1.00 80.81 90 VAL A CA 1
ATOM 698 C C . VAL A 1 90 ? -15.701 -6.612 -8.883 1.00 80.81 90 VAL A C 1
ATOM 700 O O . VAL A 1 90 ? -15.717 -6.676 -10.115 1.00 80.81 90 VAL A O 1
ATOM 703 N N . ASN A 1 91 ? -15.350 -7.650 -8.130 1.00 82.75 91 ASN A N 1
ATOM 704 C CA . ASN A 1 91 ? -15.194 -8.978 -8.702 1.00 82.75 91 ASN A CA 1
ATOM 705 C C . ASN A 1 91 ? -16.569 -9.561 -9.100 1.00 82.75 91 ASN A C 1
ATOM 707 O O . ASN A 1 91 ? -17.617 -8.948 -8.889 1.00 82.75 91 ASN A O 1
ATOM 711 N N . LYS A 1 92 ? -16.576 -10.766 -9.683 1.00 83.62 92 LYS A N 1
ATOM 712 C CA . LYS A 1 92 ? -17.808 -11.434 -10.149 1.00 83.62 92 LYS A CA 1
ATOM 713 C C . LYS A 1 92 ? -18.835 -11.689 -9.038 1.00 83.62 92 LYS A C 1
ATOM 715 O O . LYS A 1 92 ? -20.017 -11.796 -9.338 1.00 83.62 92 LYS A O 1
ATOM 720 N N . ASP A 1 93 ? -18.384 -11.734 -7.788 1.00 84.31 93 ASP A N 1
ATOM 721 C CA . ASP A 1 93 ? -19.211 -11.944 -6.599 1.00 84.31 93 ASP A 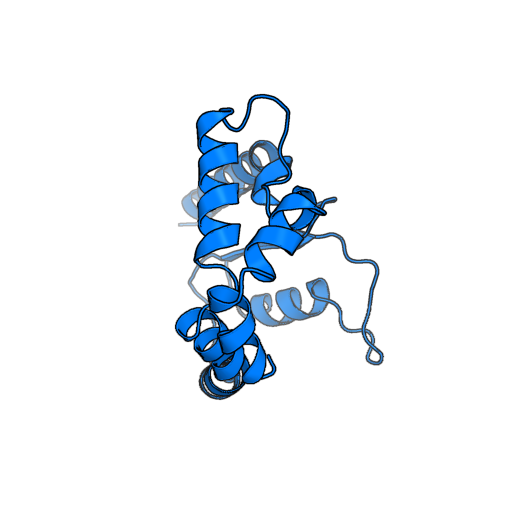CA 1
ATOM 722 C C . ASP A 1 93 ? -19.608 -10.616 -5.926 1.00 84.31 93 ASP A C 1
ATOM 724 O O . ASP A 1 93 ? -20.078 -10.608 -4.790 1.00 84.31 93 ASP A O 1
ATOM 728 N N . GLY A 1 94 ? -19.377 -9.477 -6.589 1.00 82.38 94 GLY A N 1
ATOM 729 C CA . GLY A 1 94 ? -19.689 -8.147 -6.065 1.00 82.38 94 GLY A CA 1
ATOM 730 C C . GLY A 1 94 ? -18.727 -7.646 -4.982 1.00 82.38 94 GLY A C 1
ATOM 731 O O . GLY A 1 94 ? -18.963 -6.583 -4.413 1.00 82.38 94 GLY A O 1
ATOM 732 N N . LYS A 1 95 ? -17.641 -8.373 -4.693 1.00 85.56 95 LYS A N 1
ATOM 733 C CA . LYS A 1 95 ? -16.660 -7.987 -3.673 1.00 85.56 95 LYS A CA 1
ATOM 734 C C . LYS A 1 95 ? -15.642 -7.007 -4.247 1.00 85.56 95 LYS A C 1
ATOM 736 O O . LYS A 1 95 ? -15.110 -7.211 -5.338 1.00 85.56 95 LYS A O 1
ATOM 741 N N . SER A 1 96 ? -15.341 -5.975 -3.477 1.00 90.00 96 SER A N 1
ATOM 742 C CA . SER A 1 96 ? -14.241 -5.033 -3.688 1.00 90.00 96 SER A CA 1
ATOM 743 C C . SER A 1 96 ? -13.294 -5.035 -2.488 1.00 90.00 96 SER A C 1
ATOM 745 O O . SER A 1 96 ? -13.625 -5.572 -1.423 1.00 90.00 96 SER A O 1
ATOM 747 N N . ASN A 1 97 ? -12.147 -4.367 -2.625 1.00 88.25 97 ASN A N 1
ATOM 748 C CA . ASN A 1 97 ? -11.250 -4.109 -1.498 1.00 88.25 97 ASN A CA 1
ATOM 749 C C . ASN A 1 97 ? -11.978 -3.409 -0.337 1.00 88.25 97 ASN A C 1
ATOM 751 O O . ASN A 1 97 ? -11.775 -3.764 0.819 1.00 88.25 97 ASN A O 1
ATOM 755 N N . ILE A 1 98 ? -12.915 -2.502 -0.638 1.00 91.75 98 ILE A N 1
ATOM 756 C CA . ILE A 1 98 ? -13.748 -1.827 0.370 1.00 91.75 98 ILE A CA 1
ATOM 757 C C . ILE A 1 98 ? -14.569 -2.848 1.166 1.00 91.75 98 ILE A C 1
ATOM 759 O O . ILE A 1 98 ? -14.504 -2.852 2.393 1.00 91.75 98 ILE A O 1
ATOM 763 N N . THR A 1 99 ? -15.288 -3.749 0.486 1.00 91.81 99 THR A N 1
ATOM 764 C CA . THR A 1 99 ? -16.092 -4.777 1.175 1.00 91.81 99 THR A CA 1
ATOM 765 C C . THR A 1 99 ? -15.226 -5.748 1.971 1.00 91.81 99 THR A C 1
ATOM 767 O O . THR A 1 99 ? -15.617 -6.170 3.053 1.00 91.81 99 THR A O 1
ATOM 770 N N . PHE A 1 100 ? -14.027 -6.068 1.471 1.00 91.00 100 PHE A N 1
ATOM 771 C CA . PHE A 1 100 ? -13.076 -6.910 2.187 1.00 91.00 100 PHE A CA 1
ATOM 772 C C . PHE A 1 100 ? -12.629 -6.249 3.494 1.00 91.00 100 PHE A C 1
ATOM 774 O O . PHE A 1 100 ? -12.724 -6.872 4.550 1.00 91.00 100 PHE A O 1
ATOM 781 N N . TYR A 1 101 ? -12.195 -4.986 3.444 1.00 93.25 101 TYR A N 1
ATOM 782 C CA . TYR A 1 101 ? -11.760 -4.264 4.639 1.00 93.25 101 TYR A CA 1
ATOM 783 C C . TYR A 1 101 ? -12.896 -4.055 5.636 1.00 93.25 101 TYR A C 1
ATOM 785 O O . TYR A 1 101 ? -12.665 -4.208 6.829 1.00 93.25 101 TYR A O 1
ATOM 793 N N . GLN A 1 102 ? -14.119 -3.786 5.173 1.00 92.88 102 GLN A N 1
ATOM 794 C CA . GLN A 1 102 ? -15.295 -3.726 6.049 1.00 92.88 102 GLN A CA 1
ATOM 795 C C . GLN A 1 102 ? -15.461 -5.031 6.836 1.00 92.88 102 GLN A C 1
ATOM 797 O O . GLN A 1 102 ? -15.493 -4.993 8.059 1.00 92.88 102 GLN A O 1
ATOM 802 N N . THR A 1 103 ? -15.412 -6.188 6.165 1.00 91.88 103 THR A N 1
ATOM 803 C CA . THR A 1 103 ? -15.489 -7.492 6.845 1.00 91.88 103 THR A CA 1
ATOM 804 C C . THR A 1 103 ? -14.370 -7.710 7.871 1.00 91.88 103 THR A C 1
ATOM 806 O O . THR A 1 103 ? -14.605 -8.330 8.906 1.00 91.88 103 THR A O 1
ATOM 809 N N . GLN A 1 104 ? -13.153 -7.212 7.618 1.00 91.06 104 GLN A N 1
ATOM 810 C CA . GLN A 1 104 ? -12.061 -7.298 8.600 1.00 91.06 104 GLN A CA 1
ATOM 811 C C . GLN A 1 104 ? -12.307 -6.407 9.826 1.00 91.06 104 GLN A C 1
ATOM 813 O O . GLN A 1 104 ? -11.909 -6.758 10.935 1.00 91.06 104 GLN A O 1
ATOM 818 N N . LEU A 1 105 ? -12.963 -5.263 9.627 1.00 94.81 105 LEU A N 1
ATOM 819 C CA . LEU A 1 105 ? -13.214 -4.266 10.663 1.00 94.81 105 LEU A CA 1
ATOM 820 C C . LEU A 1 105 ? -14.473 -4.539 11.499 1.00 94.81 105 LEU A C 1
ATOM 822 O O . LEU A 1 105 ? -14.552 -4.038 12.615 1.00 94.81 105 LEU A O 1
ATOM 826 N N . ASP A 1 106 ? -15.402 -5.380 11.031 1.00 92.31 106 ASP A N 1
ATOM 827 C CA . ASP A 1 106 ? -16.670 -5.704 11.718 1.00 92.31 106 ASP A CA 1
ATOM 828 C C . ASP A 1 106 ? -16.499 -6.171 13.180 1.00 92.31 106 ASP A C 1
ATOM 830 O O . ASP A 1 106 ? -17.427 -6.079 13.983 1.00 92.31 106 ASP A O 1
ATOM 834 N N . ARG A 1 107 ? -15.321 -6.703 13.534 1.00 90.50 107 ARG A N 1
ATOM 835 C CA . ARG A 1 107 ? -14.999 -7.226 14.875 1.00 90.50 107 ARG A CA 1
ATOM 836 C C . ARG A 1 107 ? -14.125 -6.290 15.717 1.00 90.50 107 ARG A C 1
ATOM 838 O O . ARG A 1 107 ? -13.746 -6.666 16.824 1.00 90.50 107 ARG A O 1
ATOM 845 N N . ILE A 1 108 ? -13.772 -5.119 15.194 1.00 95.31 108 ILE A N 1
ATOM 846 C CA . ILE A 1 108 ? -12.851 -4.166 15.821 1.00 95.31 108 ILE A CA 1
ATOM 847 C C . ILE A 1 108 ? -13.652 -3.059 16.506 1.00 95.31 108 ILE A C 1
ATOM 849 O O . ILE A 1 108 ? -14.510 -2.441 15.878 1.00 95.31 108 ILE A O 1
ATOM 853 N N . SER A 1 109 ? -13.370 -2.786 17.781 1.00 91.50 109 SER A N 1
ATOM 854 C CA . SER A 1 109 ? -14.140 -1.826 18.586 1.00 91.50 109 SER A CA 1
ATOM 855 C C . SER A 1 109 ? -13.939 -0.376 18.135 1.00 91.50 109 SER A C 1
ATOM 857 O O . SER A 1 109 ? -14.909 0.365 17.990 1.00 91.50 109 SER A O 1
ATOM 859 N N . SER A 1 110 ? -12.694 0.013 17.853 1.00 93.75 110 SER A N 1
ATOM 860 C CA . SER A 1 110 ? -12.332 1.340 17.351 1.00 93.75 110 SER A CA 1
ATOM 861 C C . SER A 1 110 ? -11.713 1.222 15.965 1.00 93.75 110 SER A C 1
ATOM 863 O O . SER A 1 110 ? -10.564 0.804 15.805 1.00 93.75 110 SER A O 1
ATOM 865 N N . HIS A 1 111 ? -12.481 1.558 14.931 1.00 96.06 111 HIS A N 1
ATOM 866 C CA . HIS A 1 111 ? -11.991 1.481 13.564 1.00 96.06 111 HIS A CA 1
ATOM 867 C C . HIS A 1 111 ? -12.502 2.602 12.668 1.00 96.06 111 HIS A C 1
ATOM 869 O O . HIS A 1 111 ? -13.561 3.186 12.894 1.00 96.06 111 HIS A O 1
ATOM 875 N N . LYS A 1 112 ? -11.750 2.880 11.601 1.00 96.50 112 LYS A N 1
ATOM 876 C CA . LYS A 1 112 ? -12.157 3.807 10.543 1.00 96.50 112 LYS A CA 1
ATOM 877 C C . LYS A 1 112 ? -11.627 3.322 9.195 1.00 96.50 112 LYS A C 1
ATOM 879 O O . LYS A 1 112 ? -10.446 3.010 9.056 1.00 96.50 112 LYS A O 1
ATOM 884 N N . LEU A 1 113 ? -12.504 3.271 8.195 1.00 96.69 113 LEU A N 1
ATOM 885 C CA . LEU A 1 113 ? -12.141 3.016 6.800 1.00 96.69 113 LEU A CA 1
ATOM 886 C C . LEU A 1 113 ? -12.292 4.313 6.005 1.00 96.69 113 LEU A C 1
ATOM 888 O O . LEU A 1 113 ? -13.392 4.852 5.899 1.00 96.69 113 LEU A O 1
ATOM 892 N N . ILE A 1 114 ? -11.193 4.799 5.437 1.00 96.94 114 ILE A N 1
ATOM 893 C CA . ILE A 1 114 ? -11.153 6.007 4.614 1.00 96.94 114 ILE A CA 1
ATOM 894 C C . ILE A 1 114 ? -10.911 5.617 3.159 1.00 96.94 114 ILE A C 1
ATOM 896 O O . ILE A 1 114 ? -9.920 4.965 2.825 1.00 96.94 114 ILE A O 1
ATOM 900 N N . THR A 1 115 ? -11.805 6.052 2.275 1.00 95.31 115 THR A N 1
ATOM 901 C CA . THR A 1 115 ? -11.660 5.873 0.826 1.00 95.31 115 THR A CA 1
ATOM 902 C C . THR A 1 115 ? -11.198 7.171 0.176 1.00 95.31 115 THR A C 1
ATOM 904 O O . THR A 1 115 ? -11.910 8.170 0.270 1.00 95.31 115 THR A O 1
ATOM 907 N N . LEU A 1 116 ? -10.063 7.154 -0.525 1.00 94.81 116 LEU A N 1
ATOM 908 C CA . LEU A 1 116 ? -9.504 8.328 -1.206 1.00 94.81 116 LEU A CA 1
ATOM 909 C C . LEU A 1 116 ? -9.410 8.112 -2.721 1.00 94.81 116 LEU A C 1
ATOM 911 O O . LEU A 1 116 ? -9.193 7.001 -3.203 1.00 94.81 116 LEU A O 1
ATOM 915 N N . GLU A 1 117 ? -9.546 9.189 -3.492 1.00 92.25 117 GLU A N 1
ATOM 916 C CA . GLU A 1 117 ? -9.304 9.168 -4.940 1.00 92.25 117 GLU A CA 1
ATOM 917 C C . GLU A 1 117 ? -7.793 9.216 -5.219 1.00 92.25 117 GLU A C 1
ATOM 919 O O . GLU A 1 117 ? -7.102 10.155 -4.804 1.00 92.25 117 GLU A O 1
ATOM 924 N N . GLY A 1 118 ? -7.268 8.245 -5.966 1.00 89.00 118 GLY A N 1
ATOM 925 C CA . GLY A 1 118 ? -5.850 8.205 -6.322 1.00 89.00 118 GLY A CA 1
ATOM 926 C C . GLY A 1 118 ? -5.375 6.841 -6.815 1.00 89.00 118 GLY A C 1
ATOM 927 O O . GLY A 1 118 ? -6.166 5.923 -7.023 1.00 89.00 118 GLY A O 1
ATOM 928 N N . HIS A 1 119 ? -4.062 6.726 -7.011 1.00 85.75 119 HIS A N 1
ATOM 929 C CA . HIS A 1 119 ? -3.398 5.465 -7.347 1.00 85.75 119 HIS A CA 1
ATOM 930 C C . HIS A 1 119 ? -3.222 4.573 -6.103 1.00 85.75 119 HIS A C 1
ATOM 932 O O . HIS A 1 119 ? -3.398 5.031 -4.977 1.00 85.75 119 HIS A O 1
ATOM 938 N N . HIS A 1 120 ? -2.807 3.316 -6.303 1.00 87.31 120 HIS A N 1
ATOM 939 C CA . HIS A 1 120 ? -2.514 2.345 -5.240 1.00 87.31 120 HIS A CA 1
ATOM 940 C C . HIS A 1 120 ? -1.618 2.913 -4.120 1.00 87.31 120 HIS A C 1
ATOM 942 O O . HIS A 1 120 ? -1.862 2.689 -2.938 1.00 87.31 120 HIS A O 1
ATOM 948 N N . TYR A 1 121 ? -0.620 3.723 -4.483 1.00 89.81 121 TYR A N 1
ATOM 949 C CA . TYR A 1 121 ? 0.261 4.420 -3.545 1.00 89.81 121 TYR A CA 1
ATOM 950 C C . TYR A 1 121 ? -0.350 5.753 -3.090 1.00 89.81 121 TYR A C 1
ATOM 952 O O . TYR A 1 121 ? 0.188 6.826 -3.367 1.00 89.81 121 TYR A O 1
ATOM 960 N N . LEU A 1 122 ? -1.485 5.696 -2.384 1.00 92.38 122 LEU A N 1
ATOM 961 C CA . LEU A 1 122 ? -2.170 6.887 -1.855 1.00 92.38 122 LEU A CA 1
ATOM 962 C C . LEU A 1 122 ? -1.225 7.789 -1.057 1.00 92.38 122 LEU A C 1
ATOM 964 O O . LEU A 1 122 ? -1.258 9.007 -1.205 1.00 92.38 122 LEU A O 1
ATOM 968 N N . HIS A 1 123 ? -0.315 7.194 -0.288 1.00 91.31 123 HIS A N 1
ATOM 969 C CA . HIS A 1 123 ? 0.653 7.923 0.526 1.00 91.31 123 HIS A CA 1
ATOM 970 C C . HIS A 1 123 ? 1.665 8.751 -0.282 1.00 91.31 123 HIS A C 1
ATOM 972 O O . HIS A 1 123 ? 2.348 9.578 0.305 1.00 91.31 123 HIS A O 1
ATOM 978 N N . TRP A 1 124 ? 1.780 8.584 -1.602 1.00 88.00 124 TRP A N 1
ATOM 979 C CA . TRP A 1 124 ? 2.630 9.467 -2.410 1.00 88.00 124 TRP A CA 1
ATOM 980 C C . TRP A 1 124 ? 1.952 10.794 -2.757 1.00 88.00 124 TRP A C 1
ATOM 982 O O . TRP A 1 124 ? 2.622 11.813 -2.870 1.00 88.00 124 TRP A O 1
ATOM 992 N N . THR A 1 125 ? 0.626 10.797 -2.908 1.00 89.50 125 THR A N 1
ATOM 993 C CA . THR A 1 125 ? -0.128 11.959 -3.424 1.00 89.50 125 THR A CA 1
ATOM 994 C C . THR A 1 125 ? -1.121 12.537 -2.419 1.00 89.50 125 THR A C 1
ATOM 996 O O . THR A 1 125 ? -1.517 13.691 -2.538 1.00 89.50 125 THR A O 1
ATOM 999 N N . ARG A 1 126 ? -1.520 11.760 -1.409 1.00 92.69 126 ARG A N 1
ATOM 1000 C CA . ARG A 1 126 ? -2.529 12.122 -0.402 1.00 92.69 126 ARG A CA 1
ATOM 1001 C C . ARG A 1 126 ? -1.972 12.179 1.014 1.00 92.69 126 ARG A C 1
ATOM 1003 O O . ARG A 1 126 ? -2.741 12.215 1.963 1.00 92.69 126 ARG A O 1
ATOM 1010 N N . TYR A 1 127 ? -0.651 12.205 1.187 1.00 92.00 127 TYR A N 1
ATOM 1011 C CA . TYR A 1 127 ? -0.031 12.151 2.516 1.00 92.00 127 TYR A CA 1
ATOM 1012 C C . TYR A 1 127 ? -0.514 13.254 3.472 1.00 92.00 127 TYR A C 1
ATOM 1014 O O . TYR A 1 127 ? -0.676 12.979 4.656 1.00 92.00 127 TYR A O 1
ATOM 1022 N N . LYS A 1 128 ? -0.784 14.472 2.976 1.00 93.56 128 LYS A N 1
ATOM 1023 C CA . LYS A 1 128 ? -1.316 15.581 3.793 1.00 93.56 128 LYS A CA 1
ATOM 1024 C C . LYS A 1 128 ? -2.701 15.241 4.350 1.00 93.56 128 LYS A C 1
ATOM 1026 O O . LYS A 1 128 ? -2.881 15.213 5.560 1.00 93.56 128 LYS A O 1
ATOM 1031 N N . GLU A 1 129 ? -3.628 14.882 3.466 1.00 96.00 129 GLU A N 1
ATOM 1032 C CA . GLU A 1 129 ? -4.992 14.465 3.815 1.00 96.00 129 GLU A CA 1
ATOM 1033 C C . GLU A 1 129 ? -4.994 13.222 4.723 1.00 96.00 129 GLU A C 1
ATOM 1035 O O . GLU A 1 129 ? -5.685 13.173 5.736 1.00 96.00 129 GLU A O 1
ATOM 1040 N N . MET A 1 130 ? -4.156 12.223 4.426 1.00 96.88 130 MET A N 1
ATOM 1041 C CA . MET A 1 130 ? -3.993 11.046 5.285 1.00 96.88 130 MET A CA 1
ATOM 1042 C C . MET A 1 130 ? -3.480 11.423 6.682 1.00 96.88 130 MET A C 1
ATOM 1044 O O . MET A 1 130 ? -3.937 10.849 7.666 1.00 96.88 130 MET A O 1
ATOM 1048 N N . SER A 1 131 ? -2.559 12.386 6.788 1.00 97.62 131 SER A N 1
ATOM 1049 C CA . SER A 1 131 ? -2.020 12.853 8.072 1.00 97.62 131 SER A CA 1
ATOM 1050 C C . SER A 1 131 ? -3.086 13.524 8.940 1.00 97.62 131 SER A C 1
ATOM 1052 O O . SER A 1 131 ? -3.063 13.365 10.162 1.00 97.62 131 SER A O 1
ATOM 1054 N N . GLU A 1 132 ? -4.022 14.251 8.332 1.00 98.12 132 GLU A N 1
ATOM 1055 C CA . GLU A 1 132 ? -5.164 14.846 9.035 1.00 98.12 132 GLU A CA 1
ATOM 1056 C C . GLU A 1 132 ? -6.060 13.749 9.623 1.00 98.12 132 GLU A C 1
ATOM 1058 O O . GLU A 1 132 ? -6.334 13.757 10.822 1.00 98.12 132 GLU A O 1
ATOM 1063 N N . TYR A 1 133 ? -6.410 12.735 8.823 1.00 98.19 133 TYR A N 1
ATOM 1064 C CA . TYR A 1 133 ? -7.187 11.585 9.295 1.00 98.19 133 TYR A CA 1
ATOM 1065 C C . TYR A 1 133 ? -6.483 10.777 10.386 1.00 98.19 133 TYR A C 1
ATOM 1067 O O . TYR A 1 133 ? -7.138 10.323 11.321 1.00 98.19 133 TYR A O 1
ATOM 1075 N N . VAL A 1 134 ? -5.164 10.583 10.281 1.00 97.81 134 VAL A N 1
ATOM 1076 C CA . VAL A 1 134 ? -4.373 9.907 11.322 1.00 97.81 134 VAL A CA 1
ATOM 1077 C C . VAL A 1 134 ? -4.427 10.696 12.628 1.00 97.81 134 VAL A C 1
ATOM 1079 O O . VAL A 1 134 ? -4.660 10.106 13.681 1.00 97.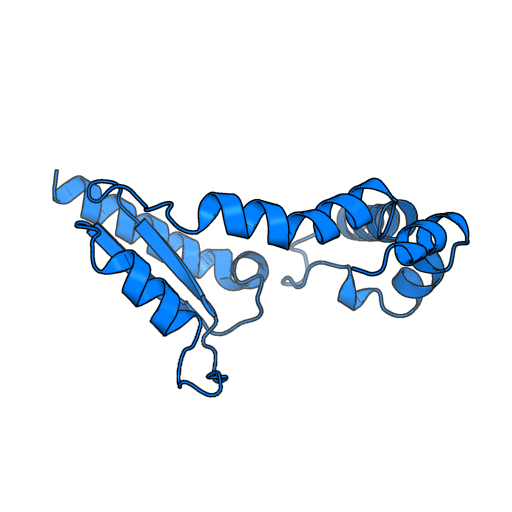81 134 VAL A O 1
ATOM 1082 N N . THR A 1 135 ? -4.254 12.018 12.562 1.00 97.69 135 THR A N 1
ATOM 1083 C CA . THR A 1 135 ? -4.302 12.892 13.745 1.00 97.69 135 THR A CA 1
ATOM 1084 C C . THR A 1 135 ? -5.678 12.828 14.403 1.00 97.69 135 THR A C 1
ATOM 1086 O O . THR A 1 135 ? -5.774 12.531 15.590 1.00 97.69 135 THR A O 1
ATOM 1089 N N . GLU A 1 136 ? -6.744 12.998 13.617 1.00 96.94 136 GLU A N 1
ATOM 1090 C CA . GLU A 1 136 ? -8.131 12.908 14.085 1.00 96.94 136 GLU A CA 1
ATOM 1091 C C . GLU A 1 136 ? -8.430 11.545 14.733 1.00 96.94 136 GLU A C 1
ATOM 1093 O O . GLU A 1 136 ? -9.042 11.473 15.798 1.00 96.94 136 GLU A O 1
ATOM 1098 N N . PHE A 1 137 ? -7.984 10.453 14.106 1.00 97.06 137 PHE A N 1
ATOM 1099 C CA . PHE A 1 137 ? -8.203 9.098 14.605 1.00 97.06 137 PHE A CA 1
ATOM 1100 C C . PHE A 1 137 ? -7.523 8.869 15.960 1.00 97.06 137 PHE A C 1
ATOM 1102 O O . PHE A 1 137 ? -8.158 8.359 16.882 1.00 97.06 137 PHE A O 1
ATOM 1109 N N . ILE A 1 138 ? -6.260 9.286 16.100 1.00 96.12 138 ILE A N 1
ATOM 1110 C CA . ILE A 1 138 ? -5.509 9.163 17.356 1.00 96.12 138 ILE A CA 1
ATOM 1111 C C . ILE A 1 138 ? -6.143 10.029 18.449 1.00 96.12 138 ILE A C 1
ATOM 1113 O O . ILE A 1 138 ? -6.341 9.552 19.563 1.00 96.12 138 ILE A O 1
ATOM 1117 N N . GLU A 1 139 ? -6.486 11.283 18.149 1.00 95.44 139 GLU A N 1
ATOM 1118 C CA . GLU A 1 139 ? -7.092 12.189 19.128 1.00 95.44 139 GLU A CA 1
ATOM 1119 C C . GLU A 1 139 ? -8.448 11.695 19.633 1.00 95.44 139 GLU A C 1
ATOM 1121 O O . GLU A 1 139 ? -8.740 11.840 20.818 1.00 95.44 139 GLU A O 1
ATOM 1126 N N . ASN A 1 140 ? -9.280 11.129 18.758 1.00 91.94 140 ASN A N 1
ATOM 1127 C CA . ASN A 1 140 ? -10.567 10.570 19.160 1.00 91.94 140 ASN A CA 1
ATOM 1128 C C . ASN A 1 140 ? -10.378 9.315 20.012 1.00 91.94 140 ASN A C 1
ATOM 1130 O O . ASN A 1 140 ? -10.950 9.236 21.092 1.00 91.94 140 ASN A O 1
ATOM 1134 N N . TYR A 1 141 ? -9.498 8.401 19.597 1.00 90.38 141 TYR A N 1
ATOM 1135 C CA . TYR A 1 141 ? -9.204 7.207 20.386 1.00 90.38 141 TYR A CA 1
ATOM 1136 C C . TYR A 1 141 ? -8.684 7.543 21.793 1.00 90.38 141 TYR A C 1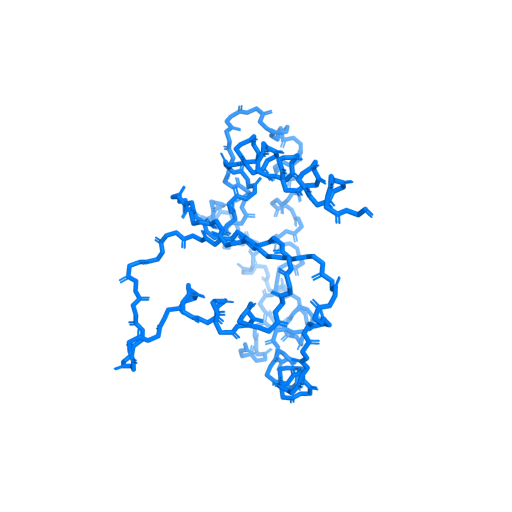
ATOM 1138 O O . TYR A 1 141 ? -9.114 6.943 22.771 1.00 90.38 141 TYR A O 1
ATOM 1146 N N . LEU A 1 142 ? -7.801 8.540 21.920 1.00 88.50 142 LEU A N 1
ATOM 1147 C CA . LEU A 1 142 ? -7.276 8.971 23.220 1.00 88.50 142 LEU A CA 1
ATOM 1148 C C . LEU A 1 142 ? -8.327 9.631 24.129 1.00 88.50 142 LEU A C 1
ATOM 1150 O O . LEU A 1 142 ? -8.108 9.677 25.334 1.00 88.50 142 LEU A O 1
ATOM 1154 N N . LYS A 1 143 ? -9.429 10.164 23.583 1.00 87.62 143 LYS A N 1
ATOM 1155 C CA . LYS A 1 143 ? -10.543 10.716 24.380 1.00 87.62 143 LYS A CA 1
ATOM 1156 C C . LYS A 1 143 ? -11.474 9.633 24.922 1.00 87.62 143 LYS A C 1
ATOM 1158 O O . LYS A 1 143 ? -12.163 9.888 25.905 1.00 87.62 143 LYS A O 1
ATOM 1163 N N . ASP A 1 144 ? -11.509 8.479 24.262 1.00 77.50 144 ASP A N 1
ATOM 1164 C CA . ASP A 1 144 ? -12.382 7.354 24.604 1.00 77.50 144 ASP A CA 1
ATOM 1165 C C . ASP A 1 144 ? -11.732 6.378 25.616 1.00 77.50 144 ASP A C 1
ATOM 1167 O O . ASP A 1 144 ? -12.405 5.458 26.087 1.00 77.50 144 ASP A O 1
ATOM 1171 N N . LEU A 1 145 ? -10.446 6.581 25.951 1.00 77.69 145 LEU A N 1
ATOM 1172 C CA . LEU A 1 145 ? -9.701 5.896 27.023 1.00 77.69 145 LEU A CA 1
ATOM 1173 C C . LEU A 1 145 ? -9.935 6.542 28.397 1.00 77.69 145 LEU A C 1
ATOM 1175 O O . LEU A 1 145 ? -10.070 5.773 29.377 1.00 77.69 145 LEU A O 1
#